Protein AF-A0A928JMZ6-F1 (afdb_monomer_lite)

Structure (mmCIF, N/CA/C/O backbone):
data_AF-A0A928JMZ6-F1
#
_entry.id   AF-A0A928JMZ6-F1
#
loop_
_atom_site.group_PDB
_atom_site.id
_atom_site.type_symbol
_atom_site.label_atom_id
_atom_site.label_alt_id
_atom_site.label_comp_id
_at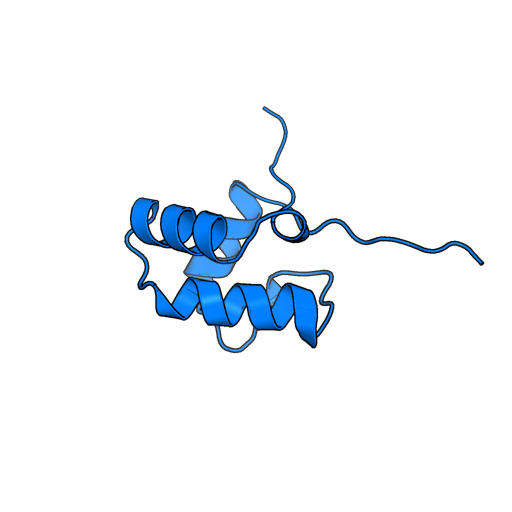om_site.label_asym_id
_atom_site.label_entity_id
_atom_site.label_seq_id
_atom_site.pdbx_PDB_ins_code
_atom_site.Cartn_x
_atom_site.Cartn_y
_atom_site.Cartn_z
_atom_site.occupancy
_atom_site.B_iso_or_equiv
_atom_site.auth_seq_id
_atom_site.auth_comp_id
_atom_site.auth_asym_id
_atom_site.auth_atom_id
_atom_site.pdbx_PDB_model_num
ATOM 1 N N . MET A 1 1 ? -8.063 5.786 -18.182 1.00 43.94 1 MET A N 1
ATOM 2 C CA . MET A 1 1 ? -7.512 6.226 -16.885 1.00 43.94 1 MET A CA 1
ATOM 3 C C . MET A 1 1 ? -6.194 5.507 -16.713 1.00 43.94 1 MET A C 1
ATOM 5 O O . MET A 1 1 ? -6.181 4.291 -16.840 1.00 43.94 1 MET A O 1
ATOM 9 N N . SER A 1 2 ? -5.100 6.244 -16.565 1.00 73.25 2 SER A N 1
ATOM 10 C CA . SER A 1 2 ? -3.779 5.657 -16.338 1.00 73.25 2 SER A CA 1
ATOM 11 C C . SER A 1 2 ? -3.736 5.108 -14.914 1.00 73.25 2 SER A C 1
ATOM 13 O O . SER A 1 2 ? -4.133 5.820 -13.994 1.00 73.25 2 SER A O 1
ATOM 15 N N . LEU A 1 3 ? -3.322 3.853 -14.734 1.00 82.12 3 LEU A N 1
ATOM 16 C CA . LEU A 1 3 ? -3.050 3.313 -13.399 1.00 82.12 3 LEU A CA 1
ATOM 17 C C . LEU A 1 3 ? -1.898 4.113 -12.774 1.00 82.12 3 LEU A C 1
ATOM 19 O O . LEU A 1 3 ? -1.028 4.596 -13.499 1.00 82.12 3 LEU A O 1
ATOM 23 N N . THR A 1 4 ? -1.892 4.260 -11.451 1.00 88.12 4 THR A N 1
ATOM 24 C CA . THR A 1 4 ? -0.805 4.948 -10.736 1.00 88.12 4 THR A CA 1
ATOM 25 C C . THR A 1 4 ? 0.290 3.952 -10.372 1.00 88.12 4 THR A C 1
ATOM 27 O O . THR A 1 4 ? -0.015 2.874 -9.857 1.00 88.12 4 THR A O 1
ATOM 30 N N . ASP A 1 5 ? 1.555 4.304 -10.611 1.00 89.12 5 ASP A N 1
ATOM 31 C CA . ASP A 1 5 ? 2.679 3.492 -10.146 1.00 89.12 5 ASP A CA 1
ATOM 32 C C . ASP A 1 5 ? 2.826 3.641 -8.633 1.00 89.12 5 ASP A C 1
ATOM 34 O O . ASP A 1 5 ? 3.280 4.673 -8.141 1.00 89.12 5 ASP A O 1
ATOM 38 N N . ILE A 1 6 ? 2.462 2.599 -7.890 1.00 90.00 6 ILE A N 1
ATOM 39 C CA . ILE A 1 6 ? 2.506 2.614 -6.426 1.00 90.00 6 ILE A CA 1
ATOM 40 C C . ILE A 1 6 ? 3.936 2.740 -5.891 1.00 90.00 6 ILE A C 1
ATOM 42 O O . ILE A 1 6 ? 4.137 3.216 -4.779 1.00 90.00 6 ILE A O 1
ATOM 46 N N . LYS A 1 7 ? 4.931 2.327 -6.682 1.00 88.44 7 LYS A N 1
ATOM 47 C CA . LYS A 1 7 ? 6.352 2.414 -6.331 1.00 88.44 7 LYS A CA 1
ATOM 48 C C . LYS A 1 7 ? 6.906 3.834 -6.464 1.00 88.44 7 LYS A C 1
ATOM 50 O O . LYS A 1 7 ? 7.913 4.148 -5.839 1.00 88.44 7 LYS A O 1
ATOM 55 N N . SER A 1 8 ? 6.259 4.673 -7.269 1.00 89.19 8 SER A N 1
ATOM 56 C CA . SER A 1 8 ? 6.603 6.090 -7.399 1.00 89.19 8 SER A CA 1
ATOM 57 C C . SER A 1 8 ? 5.983 6.954 -6.297 1.00 89.19 8 SER A C 1
ATOM 59 O O . SER A 1 8 ? 6.315 8.131 -6.217 1.00 89.19 8 SER A O 1
ATOM 61 N N . LEU A 1 9 ? 5.094 6.391 -5.468 1.00 90.19 9 LEU A N 1
ATOM 62 C CA . LEU A 1 9 ? 4.427 7.112 -4.386 1.00 90.19 9 LEU A CA 1
ATOM 63 C C . LEU A 1 9 ? 5.283 7.158 -3.121 1.00 90.19 9 LEU A C 1
ATOM 65 O O . LEU A 1 9 ? 5.849 6.151 -2.688 1.00 90.19 9 LEU A O 1
ATOM 69 N N . ASP A 1 10 ? 5.282 8.312 -2.464 1.00 91.75 10 ASP A N 1
ATOM 70 C CA . ASP A 1 10 ? 5.888 8.464 -1.146 1.00 91.75 10 ASP A CA 1
ATOM 71 C C . ASP A 1 10 ? 5.038 7.814 -0.044 1.00 91.75 10 ASP A C 1
ATOM 73 O O . ASP A 1 10 ? 3.828 7.601 -0.172 1.00 91.75 10 ASP A O 1
ATOM 77 N N . ILE A 1 11 ? 5.654 7.560 1.116 1.00 91.25 11 ILE A N 1
ATOM 78 C CA . ILE A 1 11 ? 4.954 7.007 2.286 1.00 91.25 11 ILE A CA 1
ATOM 79 C C . ILE A 1 11 ? 3.730 7.842 2.698 1.00 91.25 11 ILE A C 1
ATOM 81 O O . ILE A 1 11 ? 2.721 7.288 3.141 1.00 91.25 11 ILE A O 1
ATOM 85 N N . SER A 1 12 ? 3.789 9.166 2.529 1.00 93.44 12 SER A N 1
ATOM 86 C CA . SER A 1 12 ? 2.669 10.072 2.806 1.00 93.44 12 SER A CA 1
ATOM 87 C C . SER A 1 12 ? 1.501 9.840 1.848 1.00 93.44 12 SER A C 1
ATOM 89 O O . SER A 1 12 ? 0.363 9.731 2.302 1.00 93.44 12 SER A O 1
ATOM 91 N N . GLU A 1 13 ? 1.778 9.691 0.551 1.00 93.19 13 GLU A N 1
ATOM 92 C CA . GLU A 1 13 ? 0.761 9.421 -0.471 1.00 93.19 13 GLU A CA 1
ATOM 93 C C . GLU A 1 13 ? 0.151 8.032 -0.292 1.00 93.19 13 GLU A C 1
ATOM 95 O O . GLU A 1 13 ? -1.067 7.877 -0.327 1.00 93.19 13 GLU A O 1
ATOM 100 N N . LEU A 1 14 ? 0.975 7.022 0.005 1.00 92.25 14 LEU A N 1
ATOM 101 C CA . LEU A 1 14 ? 0.488 5.692 0.374 1.00 92.25 14 LEU A CA 1
ATOM 102 C C . LEU A 1 14 ? -0.397 5.743 1.616 1.00 92.25 14 LEU A C 1
ATOM 104 O O . LEU A 1 14 ? -1.417 5.064 1.673 1.00 92.25 14 LEU A O 1
ATOM 108 N N . THR A 1 15 ? -0.027 6.540 2.617 1.00 93.62 15 THR A N 1
ATOM 109 C CA . THR A 1 15 ? -0.825 6.694 3.837 1.00 93.62 15 THR A CA 1
ATOM 110 C C . THR A 1 15 ? -2.177 7.315 3.528 1.00 93.62 15 THR A C 1
ATOM 112 O O . THR A 1 15 ? -3.193 6.810 4.005 1.00 93.62 15 THR A O 1
ATOM 115 N N . GLU A 1 16 ? -2.212 8.370 2.718 1.00 93.31 16 GLU A N 1
ATOM 116 C CA . GLU A 1 16 ? -3.459 9.001 2.292 1.00 93.31 16 GLU A CA 1
ATOM 117 C C . GLU A 1 16 ? -4.320 8.042 1.467 1.00 93.31 16 GLU A C 1
ATOM 119 O O . GLU A 1 16 ? -5.501 7.874 1.764 1.00 93.31 16 GLU A O 1
ATOM 124 N N . LEU A 1 17 ? -3.720 7.325 0.515 1.00 90.81 17 LEU A N 1
ATOM 125 C CA . LEU A 1 17 ? -4.396 6.316 -0.293 1.00 90.81 17 LEU A CA 1
ATOM 126 C C . LEU A 1 17 ? -5.003 5.217 0.587 1.00 90.81 17 LEU A C 1
ATOM 128 O O . LEU A 1 17 ? -6.175 4.885 0.433 1.00 90.81 17 LEU A O 1
ATOM 132 N N . MET A 1 18 ? -4.261 4.709 1.572 1.00 91.75 18 MET A N 1
ATOM 133 C CA . MET A 1 18 ? -4.782 3.734 2.535 1.00 91.75 18 MET A CA 1
ATOM 134 C C . MET A 1 18 ? -5.947 4.307 3.347 1.00 91.75 18 MET A C 1
ATOM 136 O O . MET A 1 18 ? -6.973 3.645 3.490 1.00 91.75 18 MET A O 1
ATOM 140 N N . LEU A 1 19 ? -5.834 5.538 3.847 1.00 91.44 19 LEU A N 1
ATOM 141 C CA . LEU A 1 19 ? -6.901 6.187 4.615 1.00 91.44 19 LEU A CA 1
ATOM 142 C C . LEU A 1 19 ? -8.164 6.415 3.778 1.00 91.44 19 LEU A C 1
ATOM 144 O O . LEU A 1 19 ? -9.262 6.146 4.264 1.00 91.44 19 LEU A O 1
ATOM 148 N N . LEU A 1 20 ? -8.017 6.847 2.523 1.00 90.56 20 LEU A N 1
ATOM 149 C CA . LEU A 1 20 ? -9.116 7.017 1.567 1.00 90.56 20 LEU A CA 1
ATOM 150 C C . LEU A 1 20 ? -9.851 5.698 1.298 1.00 90.56 20 LEU A C 1
ATOM 152 O O . LEU A 1 20 ? -11.059 5.700 1.073 1.00 90.56 20 LEU A O 1
ATOM 156 N N . LYS A 1 21 ? -9.141 4.567 1.366 1.00 86.75 21 LYS A N 1
ATOM 157 C CA . LYS A 1 21 ? -9.715 3.217 1.263 1.00 86.75 21 LYS A CA 1
ATOM 158 C C . LYS A 1 21 ? -10.255 2.656 2.582 1.00 86.75 21 LYS A C 1
ATOM 160 O O . LYS A 1 21 ? -10.695 1.512 2.629 1.00 86.75 21 LYS A O 1
ATOM 165 N N . GLY A 1 22 ? -10.214 3.422 3.673 1.00 89.38 22 GLY A N 1
ATOM 166 C CA . GLY A 1 22 ? -10.622 2.948 5.000 1.00 89.38 22 GLY A CA 1
ATOM 167 C C . GLY A 1 22 ? -9.632 1.967 5.641 1.00 89.38 22 GLY A C 1
ATOM 168 O O . GLY A 1 22 ? -9.965 1.286 6.612 1.00 89.38 22 GLY A O 1
ATOM 169 N N . GLN A 1 23 ? -8.407 1.885 5.119 1.00 90.06 23 GLN A N 1
ATOM 170 C CA . GLN A 1 23 ? -7.317 1.096 5.682 1.00 90.06 23 GLN A CA 1
ATOM 171 C C . GLN A 1 23 ? -6.556 1.886 6.751 1.00 90.06 23 GLN A C 1
ATOM 173 O O . GLN A 1 23 ? -6.594 3.114 6.840 1.00 90.06 23 GLN A O 1
ATOM 178 N N . LYS A 1 24 ? -5.835 1.157 7.605 1.00 90.62 24 LYS A N 1
ATOM 179 C CA . LYS A 1 24 ? -5.043 1.755 8.687 1.00 90.62 24 LYS A CA 1
ATOM 180 C C . LYS A 1 24 ? -3.715 2.297 8.157 1.00 90.62 24 LYS A C 1
ATOM 182 O O . LYS A 1 24 ? -3.096 1.666 7.309 1.00 90.62 24 LYS A O 1
ATOM 187 N N . LYS A 1 25 ? -3.223 3.392 8.748 1.00 90.12 25 LYS A N 1
ATOM 188 C CA . LYS A 1 25 ? -1.954 4.048 8.369 1.00 90.12 25 LYS A CA 1
ATOM 189 C C . LYS A 1 25 ? -0.760 3.086 8.294 1.00 90.12 25 LYS A C 1
ATOM 191 O O . LYS A 1 25 ? -0.015 3.126 7.328 1.00 90.12 25 LYS A O 1
ATOM 196 N N . PHE A 1 26 ? -0.643 2.144 9.233 1.00 90.50 26 PHE A N 1
ATO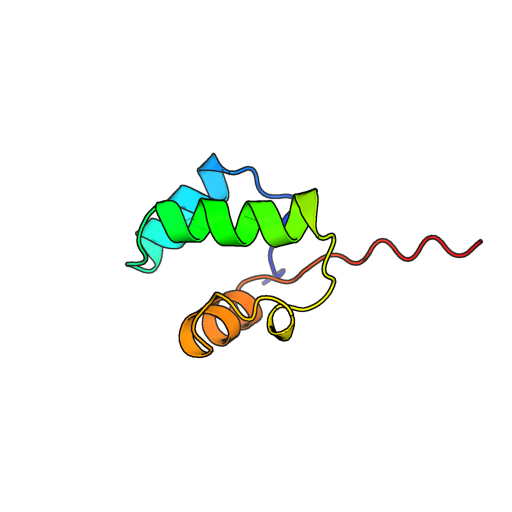M 197 C CA . PHE A 1 26 ? 0.456 1.168 9.225 1.00 90.50 26 PHE A CA 1
ATOM 198 C C . PHE A 1 26 ? 0.462 0.245 7.991 1.00 90.50 26 PHE A C 1
ATOM 200 O O . PHE A 1 26 ? 1.485 -0.361 7.680 1.00 90.50 26 PHE A O 1
ATOM 207 N N . ARG A 1 27 ? -0.670 0.092 7.283 1.00 91.12 27 ARG A N 1
ATOM 208 C CA . ARG A 1 27 ? -0.721 -0.678 6.029 1.00 91.12 27 ARG A CA 1
ATOM 209 C C . ARG A 1 27 ? 0.121 -0.011 4.950 1.00 91.12 27 ARG A C 1
ATOM 211 O O . ARG A 1 27 ? 0.766 -0.719 4.187 1.00 91.12 27 ARG A O 1
ATOM 218 N N . ALA A 1 28 ? 0.162 1.321 4.931 1.00 92.06 28 ALA A N 1
ATOM 219 C CA . ALA A 1 28 ? 1.012 2.070 4.017 1.00 92.06 28 ALA A CA 1
ATOM 220 C C . ALA A 1 28 ? 2.490 1.785 4.284 1.00 92.06 28 ALA A C 1
ATOM 222 O O . ALA A 1 28 ? 3.222 1.496 3.347 1.00 92.06 28 ALA A O 1
ATOM 223 N N . GLU A 1 29 ? 2.910 1.763 5.552 1.00 91.94 29 GLU A N 1
ATOM 224 C CA . GLU A 1 29 ? 4.290 1.421 5.929 1.00 91.94 29 GLU A CA 1
ATOM 225 C C . GLU A 1 29 ? 4.667 -0.003 5.507 1.00 91.94 29 GLU A C 1
ATOM 227 O O . GLU A 1 29 ? 5.767 -0.231 5.002 1.00 91.94 29 GLU A O 1
ATOM 232 N N . GLN A 1 30 ? 3.745 -0.962 5.658 1.00 91.75 30 GLN A N 1
ATOM 233 C CA . GLN A 1 30 ? 3.960 -2.329 5.182 1.00 91.75 30 GLN A CA 1
ATOM 234 C C . GLN A 1 30 ? 4.166 -2.361 3.665 1.00 91.75 30 GLN A C 1
ATOM 236 O O . GLN A 1 30 ? 5.158 -2.921 3.205 1.00 91.75 30 GLN A O 1
ATOM 241 N N . VAL A 1 31 ? 3.259 -1.748 2.899 1.00 90.88 31 VAL A N 1
ATOM 242 C CA . VAL A 1 31 ? 3.343 -1.674 1.431 1.00 90.88 31 VAL A CA 1
ATOM 243 C C . VAL A 1 31 ? 4.632 -0.976 0.992 1.00 90.88 31 VAL A C 1
ATOM 245 O O . VAL A 1 31 ? 5.372 -1.517 0.176 1.00 90.88 31 VAL A O 1
ATOM 248 N N . PHE A 1 32 ? 4.959 0.169 1.587 1.00 91.62 32 PHE A N 1
ATOM 249 C CA . PHE A 1 32 ? 6.174 0.927 1.292 1.00 91.62 32 PHE A CA 1
ATOM 250 C C . PHE A 1 32 ? 7.441 0.103 1.548 1.00 91.62 32 PHE A C 1
ATOM 252 O O . PHE A 1 32 ? 8.334 0.058 0.705 1.00 91.62 32 PHE A O 1
ATOM 259 N N . SER A 1 33 ? 7.505 -0.620 2.671 1.00 91.31 33 SER A N 1
ATOM 260 C CA . SER A 1 33 ? 8.617 -1.528 2.968 1.00 91.31 33 SER A CA 1
ATOM 261 C C . SER A 1 33 ? 8.740 -2.634 1.916 1.00 91.31 33 SER A C 1
ATOM 263 O O . SER A 1 33 ? 9.832 -2.906 1.423 1.00 91.31 33 SER A O 1
ATOM 265 N N . TRP A 1 34 ? 7.631 -3.229 1.476 1.00 92.00 34 TRP A N 1
ATOM 266 C CA . TRP A 1 34 ? 7.670 -4.222 0.402 1.00 92.00 34 TRP A CA 1
ATOM 267 C C . TRP A 1 34 ? 8.191 -3.645 -0.925 1.00 92.00 34 TRP A C 1
ATOM 269 O O . TRP A 1 34 ? 9.029 -4.262 -1.582 1.00 92.00 34 TRP A O 1
ATOM 279 N N . LEU A 1 35 ? 7.768 -2.439 -1.295 1.00 89.31 35 LEU A N 1
ATOM 280 C CA . LEU A 1 35 ? 8.170 -1.799 -2.551 1.00 89.31 35 LEU A CA 1
ATOM 281 C C . LEU A 1 35 ? 9.633 -1.316 -2.532 1.00 89.31 35 LEU A C 1
ATOM 283 O O . LEU A 1 35 ? 10.374 -1.537 -3.494 1.00 89.31 35 LEU A O 1
ATOM 287 N N . HIS A 1 36 ? 10.070 -0.695 -1.432 1.00 86.50 36 HIS A N 1
ATOM 288 C CA . HIS A 1 36 ? 11.389 -0.055 -1.324 1.00 86.50 36 HIS A CA 1
ATOM 289 C C . HIS A 1 36 ? 12.469 -0.931 -0.686 1.00 86.50 36 HIS A C 1
ATOM 291 O O . HIS A 1 36 ? 13.641 -0.721 -0.972 1.00 86.50 36 HIS A O 1
ATOM 297 N N . GLN A 1 37 ? 12.120 -1.870 0.198 1.00 87.06 37 GLN A N 1
ATOM 298 C CA . GLN A 1 37 ? 13.093 -2.753 0.864 1.00 87.06 37 GLN A CA 1
ATOM 299 C C . GLN A 1 37 ? 13.156 -4.130 0.212 1.00 87.06 37 GLN A C 1
ATOM 301 O O . GLN A 1 37 ? 14.231 -4.711 0.098 1.00 87.06 37 GLN A O 1
ATOM 306 N N . LYS A 1 38 ? 12.001 -4.684 -0.174 1.00 86.44 38 LYS A N 1
ATOM 307 C CA . LYS A 1 38 ? 11.922 -6.024 -0.774 1.00 86.44 38 LYS A CA 1
ATOM 308 C C . LYS A 1 38 ? 11.947 -5.995 -2.299 1.00 86.44 38 LYS A C 1
ATOM 310 O O . LYS A 1 38 ? 12.220 -7.032 -2.889 1.00 86.44 38 LYS A O 1
ATOM 315 N N . HIS A 1 39 ? 11.713 -4.830 -2.910 1.00 85.00 39 HIS A N 1
ATOM 316 C CA . HIS A 1 39 ? 11.710 -4.629 -4.362 1.00 85.00 39 HIS A CA 1
ATOM 317 C C . HIS A 1 39 ? 10.830 -5.627 -5.114 1.00 85.00 39 HIS A C 1
ATOM 319 O O . HIS A 1 39 ? 11.197 -6.104 -6.185 1.00 85.00 39 HIS A O 1
ATOM 325 N N . ILE A 1 40 ? 9.669 -5.939 -4.545 1.00 87.56 40 ILE A N 1
ATOM 326 C CA . ILE A 1 40 ? 8.734 -6.859 -5.184 1.00 87.56 40 ILE A CA 1
ATOM 327 C C . ILE A 1 40 ? 8.138 -6.239 -6.446 1.00 87.56 40 ILE A C 1
ATOM 329 O O . ILE A 1 40 ? 7.927 -5.028 -6.523 1.00 87.56 40 ILE A O 1
ATOM 333 N N . ASP A 1 41 ? 7.830 -7.093 -7.409 1.00 85.88 41 ASP A N 1
ATOM 334 C CA . ASP A 1 41 ? 7.190 -6.746 -8.676 1.00 85.88 41 ASP A CA 1
ATOM 335 C C . ASP A 1 41 ? 5.686 -7.062 -8.695 1.00 85.88 41 ASP A C 1
ATOM 337 O O . ASP A 1 41 ? 4.969 -6.613 -9.590 1.00 85.88 41 ASP A O 1
ATOM 341 N N . ARG A 1 42 ? 5.178 -7.798 -7.696 1.00 86.31 42 ARG A N 1
ATOM 342 C CA . ARG A 1 42 ? 3.783 -8.261 -7.638 1.00 86.31 42 ARG A CA 1
ATOM 343 C C . ARG A 1 42 ? 3.163 -8.045 -6.271 1.00 86.31 42 ARG A C 1
ATOM 345 O O . ARG A 1 42 ? 3.778 -8.318 -5.250 1.00 86.31 42 ARG A O 1
ATOM 352 N N . PHE A 1 43 ? 1.896 -7.637 -6.250 1.00 88.56 43 PHE A N 1
ATOM 353 C CA . PHE A 1 43 ? 1.138 -7.485 -5.005 1.00 88.56 43 PHE A CA 1
ATOM 354 C C . PHE A 1 43 ? 1.021 -8.808 -4.226 1.00 88.56 43 PHE A C 1
ATOM 356 O O . PHE A 1 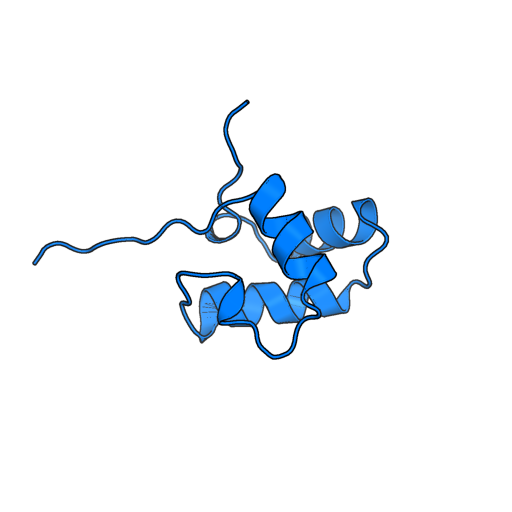43 ? 1.134 -8.791 -3.005 1.00 88.56 43 PHE A O 1
ATOM 363 N N . ASP A 1 44 ? 0.876 -9.949 -4.913 1.00 87.12 44 ASP A N 1
ATOM 364 C CA . ASP A 1 44 ? 0.808 -11.287 -4.294 1.00 87.12 44 ASP A CA 1
ATOM 365 C C . ASP A 1 44 ? 2.025 -11.642 -3.419 1.00 87.12 44 ASP A C 1
ATOM 367 O O . ASP A 1 44 ? 1.883 -12.403 -2.461 1.00 87.12 44 ASP A O 1
ATOM 371 N N . ASP A 1 45 ? 3.203 -11.062 -3.675 1.00 87.75 45 ASP A N 1
ATOM 372 C CA . ASP A 1 45 ? 4.393 -11.290 -2.845 1.00 87.75 45 ASP A CA 1
A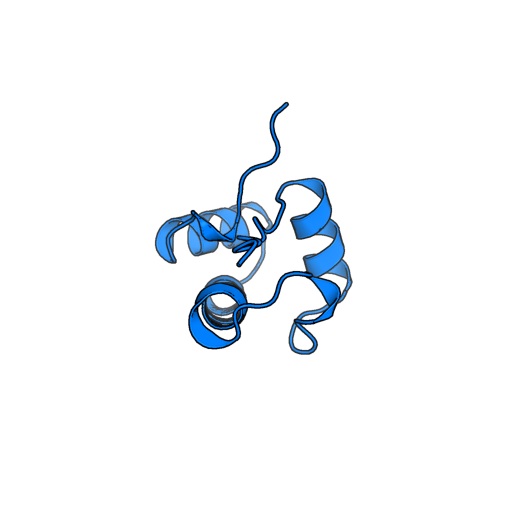TOM 373 C C . ASP A 1 45 ? 4.268 -10.673 -1.442 1.00 87.75 45 ASP A C 1
ATOM 375 O O . ASP A 1 45 ? 4.937 -11.108 -0.500 1.00 87.75 45 ASP A O 1
ATOM 379 N N . MET A 1 46 ? 3.366 -9.703 -1.249 1.00 89.19 46 MET A N 1
ATOM 380 C CA . MET A 1 46 ? 3.101 -9.079 0.050 1.00 89.19 46 MET A CA 1
ATOM 381 C C . MET A 1 46 ? 2.272 -10.003 0.963 1.00 89.19 46 MET A C 1
ATOM 383 O O . MET A 1 46 ? 1.167 -9.669 1.387 1.00 89.19 46 MET A O 1
ATOM 387 N N . SER A 1 47 ? 2.832 -11.152 1.349 1.00 85.00 47 SER A N 1
ATOM 388 C CA . SER A 1 47 ? 2.157 -12.190 2.155 1.00 85.00 47 SER A CA 1
ATOM 389 C C . SER A 1 47 ? 1.663 -11.711 3.532 1.00 85.00 47 SER A C 1
ATOM 391 O O . SER A 1 47 ? 0.805 -12.339 4.145 1.00 85.00 47 SER A O 1
ATOM 393 N N . ASN A 1 48 ? 2.186 -10.583 4.027 1.00 84.88 48 ASN A N 1
ATOM 394 C CA . ASN A 1 48 ? 1.764 -9.958 5.289 1.00 84.88 48 ASN A CA 1
ATOM 395 C C . ASN A 1 48 ? 0.511 -9.064 5.149 1.00 84.88 48 ASN A C 1
ATOM 397 O O . ASN A 1 48 ? 0.051 -8.474 6.133 1.00 84.88 48 ASN A O 1
ATOM 401 N N . LEU A 1 49 ? -0.043 -8.935 3.941 1.00 88.12 49 LEU A N 1
ATOM 402 C CA . LEU A 1 49 ? -1.248 -8.167 3.647 1.00 88.12 49 LEU A CA 1
ATOM 403 C C . LEU A 1 49 ? -2.409 -9.103 3.273 1.00 88.12 49 LEU A C 1
ATOM 405 O O . LEU A 1 49 ? -2.200 -10.159 2.681 1.00 88.12 49 LEU A O 1
ATOM 409 N N . PRO A 1 50 ? -3.657 -8.746 3.625 1.00 89.62 50 PRO A N 1
ATOM 410 C CA . PRO A 1 50 ? -4.817 -9.540 3.254 1.00 89.62 50 PRO A CA 1
ATOM 411 C C . PRO A 1 50 ? -5.048 -9.459 1.745 1.00 89.62 50 PRO A C 1
ATOM 413 O O . PRO A 1 50 ? -4.932 -8.382 1.164 1.00 89.62 50 PRO A O 1
ATOM 416 N N . LYS A 1 51 ? -5.475 -10.569 1.133 1.00 88.31 51 LYS A N 1
ATOM 417 C CA . LYS A 1 51 ? -5.775 -10.638 -0.308 1.00 88.31 51 LYS A CA 1
ATOM 418 C C . LYS A 1 51 ? -6.712 -9.530 -0.785 1.00 88.31 51 LYS A C 1
ATOM 420 O O . LYS A 1 51 ? -6.411 -8.878 -1.771 1.00 88.31 51 LYS A O 1
ATOM 425 N N . SER A 1 52 ? -7.756 -9.233 -0.009 1.00 89.81 52 SER A N 1
ATOM 426 C CA . SER A 1 52 ? -8.690 -8.145 -0.320 1.00 89.81 52 SER A CA 1
ATOM 427 C C . SER A 1 52 ? -8.000 -6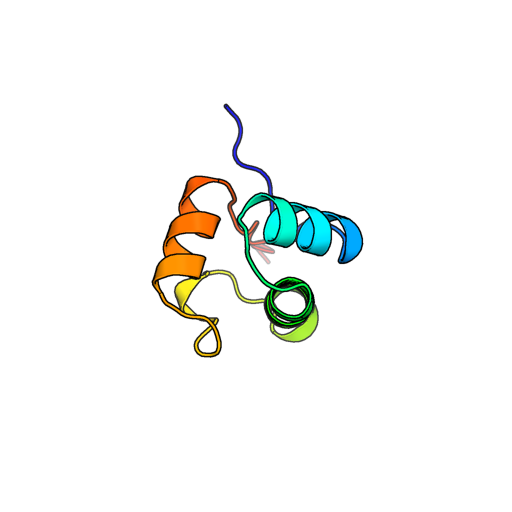.788 -0.517 1.00 89.81 52 SER A C 1
ATOM 429 O O . SER A 1 52 ? -8.432 -6.027 -1.372 1.00 89.81 52 SER A O 1
ATOM 431 N N . LEU A 1 53 ? -6.923 -6.488 0.223 1.00 89.62 53 LEU A N 1
ATOM 432 C CA . LEU A 1 53 ? -6.158 -5.251 0.033 1.00 89.62 53 LEU A CA 1
ATOM 433 C C . LEU A 1 53 ? -5.325 -5.296 -1.252 1.00 89.62 53 LEU A C 1
ATOM 435 O O . LEU A 1 53 ? -5.224 -4.295 -1.952 1.00 89.62 53 LEU A O 1
ATOM 439 N N . LEU A 1 54 ? -4.727 -6.450 -1.551 1.00 89.75 54 LEU A N 1
ATOM 440 C CA . LEU A 1 54 ? -3.906 -6.652 -2.746 1.00 89.75 54 LEU A CA 1
ATOM 441 C C . LEU A 1 54 ? -4.735 -6.527 -4.022 1.00 89.75 54 LEU A C 1
ATOM 443 O O . LEU A 1 54 ? -4.313 -5.860 -4.960 1.00 89.75 54 LEU A O 1
ATOM 447 N N . GLU A 1 55 ? -5.932 -7.111 -4.030 1.00 90.50 55 GLU A N 1
ATOM 448 C CA . GLU A 1 55 ? -6.882 -6.996 -5.138 1.00 90.50 55 GLU A CA 1
ATOM 449 C C . GLU A 1 55 ? -7.313 -5.543 -5.355 1.00 90.50 55 GLU A C 1
ATOM 451 O O . GLU A 1 55 ? -7.358 -5.064 -6.488 1.00 90.50 55 GLU A O 1
ATOM 456 N N . GLU A 1 56 ? -7.574 -4.811 -4.270 1.00 89.69 56 GLU A N 1
ATOM 457 C CA . GLU A 1 56 ? -7.969 -3.409 -4.355 1.00 89.69 56 GLU A CA 1
ATOM 458 C C . GLU A 1 56 ? -6.836 -2.529 -4.895 1.00 89.69 56 GLU A C 1
ATOM 460 O O . GLU A 1 56 ? -7.063 -1.721 -5.797 1.00 89.69 56 GLU A O 1
ATOM 465 N N . LEU A 1 57 ? -5.608 -2.730 -4.399 1.00 89.12 57 LEU A N 1
ATOM 466 C CA . LEU A 1 57 ? -4.412 -2.045 -4.888 1.00 89.12 57 LEU A CA 1
ATOM 467 C C . LEU A 1 57 ? -4.144 -2.366 -6.357 1.00 89.12 57 LEU A C 1
ATOM 469 O O . LEU A 1 57 ? -3.911 -1.447 -7.131 1.00 89.12 57 LEU A O 1
ATOM 473 N N . SER A 1 58 ? -4.242 -3.634 -6.758 1.00 89.81 58 SER A N 1
ATOM 474 C CA . SER A 1 58 ? -4.026 -4.060 -8.146 1.00 89.81 58 SER A CA 1
ATOM 475 C C . SER A 1 58 ? -5.081 -3.525 -9.120 1.00 89.81 58 SER A C 1
ATOM 477 O O . SER A 1 58 ? -4.856 -3.552 -10.328 1.00 89.81 58 SER A O 1
ATOM 479 N N . SER A 1 59 ? -6.234 -3.071 -8.621 1.00 89.56 59 SER A N 1
ATOM 480 C CA . SER A 1 59 ? -7.308 -2.488 -9.433 1.00 89.56 59 SER A CA 1
ATOM 481 C C . SER A 1 59 ? -7.087 -0.997 -9.721 1.00 89.56 59 SER A C 1
ATOM 483 O O . SER A 1 59 ? -7.501 -0.491 -10.763 1.00 89.56 59 SER A O 1
ATOM 485 N N . ILE A 1 60 ? -6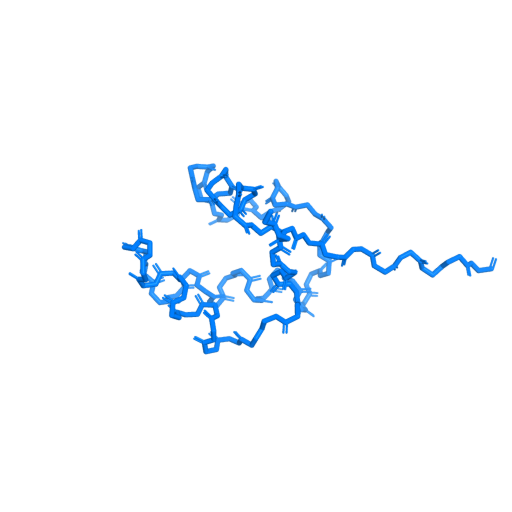.415 -0.282 -8.811 1.00 89.06 60 ILE A N 1
ATOM 486 C CA . ILE A 1 60 ? -6.205 1.177 -8.897 1.00 89.06 60 ILE A CA 1
ATOM 487 C C . ILE A 1 60 ? -4.757 1.570 -9.208 1.00 89.06 60 ILE A C 1
ATOM 489 O O . ILE A 1 60 ? -4.501 2.657 -9.730 1.00 89.06 60 ILE A O 1
ATOM 493 N N . CYS A 1 61 ? -3.811 0.691 -8.897 1.00 90.94 61 CYS A N 1
ATOM 494 C CA . CYS A 1 61 ? -2.383 0.914 -9.005 1.00 90.94 61 CYS A CA 1
ATOM 495 C C . CYS A 1 61 ? -1.696 -0.269 -9.689 1.00 90.94 61 CYS A C 1
ATOM 497 O O . CYS A 1 61 ? -2.205 -1.388 -9.735 1.00 90.94 61 CYS A O 1
ATOM 499 N N . TYR A 1 62 ? -0.486 -0.022 -10.172 1.00 90.12 62 TYR A N 1
ATOM 500 C CA . TYR A 1 62 ? 0.426 -1.051 -10.657 1.00 90.12 62 TYR A CA 1
ATOM 501 C C . TYR A 1 62 ? 1.797 -0.872 -10.009 1.00 90.12 62 TYR A C 1
ATOM 503 O O . TYR A 1 62 ? 2.100 0.199 -9.486 1.00 90.12 62 TYR A O 1
ATOM 511 N N . ILE A 1 63 ? 2.612 -1.925 -10.024 1.00 89.75 63 ILE A N 1
ATOM 512 C CA . ILE A 1 63 ? 4.009 -1.861 -9.593 1.00 89.75 63 ILE A CA 1
ATOM 513 C C . ILE A 1 63 ? 4.867 -1.777 -10.851 1.00 89.75 63 ILE A C 1
ATOM 515 O O . ILE A 1 63 ? 4.901 -2.714 -11.649 1.00 89.75 63 ILE A O 1
ATOM 519 N N . SER A 1 64 ? 5.553 -0.652 -11.047 1.00 85.31 64 SER A N 1
ATOM 520 C CA . SER A 1 64 ? 6.518 -0.514 -12.133 1.00 85.31 64 SER A CA 1
ATOM 521 C C . SER A 1 64 ? 7.745 -1.390 -11.874 1.00 85.31 64 SER A C 1
ATOM 523 O O . SER A 1 64 ? 8.504 -1.197 -10.911 1.00 85.31 64 SER A O 1
ATOM 525 N N . VAL A 1 65 ? 7.950 -2.364 -12.758 1.00 77.75 65 VAL A N 1
ATOM 526 C CA . VAL A 1 65 ? 9.116 -3.246 -12.746 1.00 77.75 65 VAL A CA 1
ATOM 527 C C . VAL A 1 65 ? 10.166 -2.636 -13.668 1.00 77.75 65 VAL A C 1
ATOM 529 O O . VAL A 1 65 ? 10.009 -2.623 -14.888 1.00 77.75 65 VAL A O 1
ATOM 532 N N . ALA A 1 66 ? 11.236 -2.092 -13.090 1.00 64.44 66 ALA A N 1
ATOM 533 C CA . ALA A 1 66 ? 12.377 -1.627 -13.867 1.00 64.44 66 ALA A CA 1
ATOM 534 C C . ALA A 1 66 ? 13.156 -2.855 -14.351 1.00 64.44 66 ALA A C 1
ATOM 536 O O . ALA A 1 66 ? 14.045 -3.352 -13.660 1.00 64.44 66 ALA A O 1
ATOM 537 N N . ASN A 1 67 ? 12.785 -3.374 -15.518 1.00 55.84 67 ASN A N 1
ATOM 538 C CA . ASN A 1 67 ? 13.547 -4.414 -16.187 1.00 55.84 67 ASN A CA 1
ATOM 539 C C . ASN A 1 67 ? 14.814 -3.751 -16.746 1.00 55.84 67 ASN A C 1
ATOM 541 O O . ASN A 1 67 ? 14.783 -3.141 -17.812 1.00 55.84 67 ASN A O 1
ATOM 545 N N . ILE A 1 68 ? 15.915 -3.787 -15.992 1.00 57.00 68 ILE A N 1
ATOM 546 C CA . ILE A 1 68 ? 17.226 -3.434 -16.541 1.00 57.00 68 ILE A CA 1
ATOM 547 C C . ILE A 1 68 ? 17.591 -4.584 -17.483 1.00 57.00 68 ILE A C 1
ATOM 549 O O . ILE A 1 68 ? 18.139 -5.597 -17.049 1.00 57.00 68 ILE A O 1
ATOM 553 N N . GLU A 1 69 ? 17.215 -4.465 -18.757 1.00 51.41 69 GLU A N 1
ATOM 554 C CA . GLU A 1 69 ? 17.824 -5.274 -19.809 1.00 51.41 69 GLU A CA 1
ATOM 555 C C . GLU A 1 69 ? 19.322 -4.950 -19.808 1.00 51.41 69 GLU A C 1
ATOM 557 O O . GLU A 1 69 ? 19.724 -3.793 -19.943 1.00 51.41 69 GLU A O 1
ATOM 562 N N . LYS A 1 70 ? 20.122 -5.972 -19.510 1.00 39.62 70 LYS A N 1
ATOM 563 C CA . LYS A 1 70 ? 21.577 -5.895 -19.410 1.00 39.62 70 LYS A CA 1
ATOM 564 C C . LYS A 1 70 ? 22.221 -6.076 -20.776 1.00 39.62 70 LYS A C 1
ATOM 566 O O . LYS A 1 70 ? 21.736 -6.953 -21.523 1.00 39.62 70 LYS A O 1
#

Foldseek 3Di:
DDAAALLPDDLVRLQVVCVVVVHHSVVSVLVNCCCPVVVDQALVVSPVDDPVVRVVCVVRHGHDDPPPPD

Radius of gyration: 11.66 Å; chains: 1; bounding box: 32×22×29 Å

Secondary structure (DSSP, 8-state):
-PPEEGGGS-HHHHHHHHHHTT--HHHHHHHHHHHHTS--S-GGG-TTS-HHHHHHHHHHEE--------

Sequence (70 aa):
MSLTDIKSLDISELTELMLLKGQKKFRAEQVFSWLHQKHIDRFDDMSNLPKSLLEELSSICYISVANIEK

pLDDT: mean 85.85, std 11.11, range [39.62, 93.62]